Protein AF-A0A9D7PSY2-F1 (afdb_monomer)

Nearest PDB structures (foldseek):
  1xs0-assembly1_A-2  TM=7.525E-01  e=2.893E-06  Escherichia coli K-12
  6ww7-assembly1_A  TM=5.173E-01  e=3.631E+00  Homo sapiens
  3bk5-assembly1_A  TM=2.919E-01  e=8.306E-01  Vibrio parahaemolyticus RIMD 2210633

InterPro domains:
  IPR036501 Inhibitor of vertebrate lysozyme superfamily [G3DSA:3.40.1420.10] (31-160)
  IPR036501 Inhibitor of vertebrate lysozyme superfamily [SSF89872] (36-138)
  IPR061272 Inhibitor of vertebrate lysozyme (Ivy)-like domain [PF08816] (42-109)

pLDDT: mean 84.11, std 18.36, range [37.16, 98.19]

Secondary structure (DSSP, 8-state):
------------SSSHHHHHHHHHTTTTT--HHHHHHH-HHHHHHHHHHHTT----GGGGTT-EEEEEEEEEETTEEEEEEEEE-GGGTTSS-EEEEEEETTTTEEEEEEE----TTSTT--GGGG-EEEESPPPHHHHHHHHHHHHHHHS-GGGSS-------

Foldseek 3Di:
DDDDDDDDDDPDDPPPVVVVVVVVVVQAQDFPLVCLVVVVLLVVQLCVFCPPPPDDPCSNRLVQKGRWDFDAWPNATWIWIKGADVVVVRQAWMKIWTAHPVVSHIWIKIAGQFPPVDPPGPVRVVIDIITPDDDPRVVVVVVVVRNQVNDDPVVNDDPPDPDD

Solvent-accessible surface area (backbone atoms only — not comparable to full-atom values): 9887 Å² total; per-residue (Å²): 136,85,85,85,91,86,83,90,89,88,86,82,81,76,69,71,66,60,63,59,54,66,64,48,66,79,43,49,67,35,39,42,39,55,40,55,72,68,38,61,65,58,32,51,32,49,52,64,45,55,53,97,52,99,64,67,74,62,68,83,50,28,76,51,32,44,58,18,40,77,44,77,56,97,91,39,75,29,37,38,34,36,25,34,39,74,91,61,77,51,59,59,36,36,38,38,34,40,35,33,76,90,79,48,44,42,39,34,38,41,39,25,50,63,54,87,90,44,89,84,59,58,52,45,78,72,40,44,80,33,54,58,86,63,58,68,69,59,46,52,50,52,52,52,50,52,54,58,74,63,50,61,75,88,74,71,61,76,84,76,72,87,74,131

Sequence (164 aa):
MKRFTLILSAALAMLAFNAHAAGLESFVGKNPANLLKKEKPFAKAYRATIKDQDLPVWTERLSVGHPAEAVTLGGQTLILMSACNPKSGCEDERFYILYEPADQSITGFFFLPPDMSAPGDHRMAASRWLGKTPAKERSDFLLNRALKDAMPETEQQPAVKAAN

Structure (mmCIF, N/CA/C/O backbone):
data_AF-A0A9D7PSY2-F1
#
_entry.id   AF-A0A9D7PSY2-F1
#
loop_
_atom_site.group_PDB
_atom_site.id
_atom_site.type_symbol
_atom_site.label_atom_id
_atom_site.label_alt_id
_atom_site.label_comp_id
_atom_site.label_asym_id
_atom_site.label_entity_id
_atom_site.label_seq_id
_atom_site.pdbx_PDB_ins_code
_atom_site.Cartn_x
_atom_site.Cartn_y
_atom_site.Cartn_z
_atom_site.occupancy
_atom_site.B_iso_or_equiv
_atom_site.auth_seq_id
_atom_site.auth_comp_id
_atom_site.auth_asym_id
_atom_site.auth_atom_id
_atom_site.pdbx_PDB_model_num
ATOM 1 N N . MET A 1 1 ? -55.014 18.645 41.973 1.00 44.94 1 MET A N 1
ATOM 2 C CA . MET A 1 1 ? -54.808 18.337 40.540 1.00 44.94 1 MET A CA 1
ATOM 3 C C . MET A 1 1 ? -53.309 18.348 40.268 1.00 44.94 1 MET A C 1
ATOM 5 O O . MET A 1 1 ? -52.638 19.289 40.676 1.00 44.94 1 MET A O 1
ATOM 9 N N . LYS A 1 2 ? -52.773 17.237 39.746 1.00 37.16 2 LYS A N 1
ATOM 10 C CA . LYS A 1 2 ? -51.334 16.961 39.593 1.00 37.16 2 LYS A CA 1
ATOM 11 C C . LYS A 1 2 ? -50.736 17.759 38.424 1.00 37.16 2 LYS A C 1
ATOM 13 O O . LYS A 1 2 ? -51.315 17.801 37.347 1.00 37.16 2 LYS A O 1
ATOM 18 N N . ARG A 1 3 ? -49.563 18.346 38.681 1.00 56.34 3 ARG A N 1
ATOM 19 C CA . ARG A 1 3 ? -48.572 18.858 37.714 1.00 56.34 3 ARG A CA 1
ATOM 20 C C . ARG A 1 3 ? -48.113 17.716 36.792 1.00 56.34 3 ARG A C 1
ATOM 22 O O . ARG A 1 3 ? -48.141 16.589 37.264 1.00 56.34 3 ARG A O 1
ATOM 29 N N . PHE A 1 4 ? -47.606 17.992 35.587 1.00 44.62 4 PHE A N 1
ATOM 30 C CA . PHE A 1 4 ? -46.277 17.506 35.166 1.00 44.62 4 PHE A CA 1
ATOM 31 C C . PHE A 1 4 ? -45.839 18.102 33.818 1.00 44.62 4 PHE A C 1
ATOM 33 O O . PHE A 1 4 ? -46.480 17.935 32.786 1.00 44.62 4 PHE A O 1
ATOM 40 N N . THR A 1 5 ? -44.717 18.810 33.892 1.00 54.84 5 THR A N 1
ATOM 41 C CA . THR A 1 5 ? -43.853 19.309 32.824 1.00 54.84 5 THR A CA 1
ATOM 42 C C . THR A 1 5 ? -43.357 18.171 31.927 1.00 54.84 5 THR A C 1
ATOM 44 O O . THR A 1 5 ? -42.912 17.151 32.445 1.00 54.84 5 THR A O 1
ATOM 47 N N . LEU A 1 6 ? -43.339 18.375 30.607 1.00 46.59 6 LEU A N 1
ATOM 48 C CA . LEU A 1 6 ? -42.550 17.576 29.663 1.00 46.59 6 LEU A CA 1
ATOM 49 C C . LEU A 1 6 ? -41.902 18.522 28.648 1.00 46.59 6 LEU A C 1
ATOM 51 O O . LEU A 1 6 ? -42.488 18.899 27.640 1.00 46.59 6 LEU A O 1
ATOM 55 N N . ILE A 1 7 ? -40.678 18.930 28.964 1.00 58.81 7 ILE A N 1
ATOM 56 C CA . ILE A 1 7 ? -39.702 19.434 28.002 1.00 58.81 7 ILE A CA 1
ATOM 57 C C . ILE A 1 7 ? -38.476 18.537 28.172 1.00 58.81 7 ILE A C 1
ATOM 59 O O . ILE A 1 7 ? -38.174 18.121 29.290 1.00 58.81 7 ILE A O 1
ATOM 63 N N . LEU A 1 8 ? -37.764 18.337 27.062 1.00 51.31 8 LEU A N 1
ATOM 64 C CA . LEU A 1 8 ? -36.362 17.925 26.953 1.00 51.31 8 LEU A CA 1
ATOM 65 C C . LEU A 1 8 ? -36.125 16.460 26.558 1.00 51.31 8 LEU A C 1
ATOM 67 O O . LEU A 1 8 ? -36.013 15.564 27.386 1.00 51.31 8 LEU A O 1
ATOM 71 N N . SER A 1 9 ? -35.948 16.244 25.254 1.00 50.12 9 SER A N 1
ATOM 72 C CA . SER A 1 9 ? -35.150 15.142 24.700 1.00 50.12 9 SER A CA 1
ATOM 73 C C . SER A 1 9 ? -34.674 15.521 23.296 1.00 50.12 9 SER A C 1
ATOM 75 O O . SER A 1 9 ? -35.245 15.105 22.296 1.00 50.12 9 SER A O 1
ATOM 77 N N . ALA A 1 10 ? -33.644 16.364 23.218 1.00 52.97 10 ALA A N 1
ATOM 78 C CA . ALA A 1 10 ? -32.954 16.684 21.967 1.00 52.97 10 ALA A CA 1
ATOM 79 C C . ALA A 1 10 ? -31.466 16.958 22.242 1.00 52.97 10 ALA A C 1
ATOM 81 O O . ALA A 1 10 ? -30.997 18.076 22.075 1.00 52.97 10 ALA A O 1
ATOM 82 N N . ALA A 1 11 ? -30.726 15.962 22.739 1.00 51.25 11 ALA A N 1
ATOM 83 C CA . ALA A 1 11 ? -29.273 16.081 22.913 1.00 51.25 11 ALA A CA 1
ATOM 84 C C . ALA A 1 11 ? -28.586 14.708 23.037 1.00 51.25 11 ALA A C 1
ATOM 86 O O . ALA A 1 11 ? -27.981 14.418 24.060 1.00 51.25 11 ALA A O 1
ATOM 87 N N . LEU A 1 12 ? -28.684 13.830 22.029 1.00 52.50 12 LEU A N 1
ATOM 88 C CA . LEU A 1 12 ? -27.917 12.568 22.041 1.00 52.50 12 LEU A CA 1
ATOM 89 C C . LEU A 1 12 ? -27.274 12.155 20.703 1.00 52.50 12 LEU A C 1
ATOM 91 O O . LEU A 1 12 ? -26.701 11.075 20.622 1.00 52.50 12 LEU A O 1
ATOM 95 N N . ALA A 1 13 ? -27.298 12.997 19.663 1.00 51.22 13 ALA A N 1
ATOM 96 C CA . ALA A 1 13 ? -26.785 12.616 18.337 1.00 51.22 13 ALA A CA 1
ATOM 97 C C . ALA A 1 13 ? -25.360 13.114 18.003 1.00 51.22 13 ALA A C 1
ATOM 99 O O . ALA A 1 13 ? -24.808 12.716 16.983 1.00 51.22 13 ALA A O 1
ATOM 100 N N . MET A 1 14 ? -24.729 13.960 18.829 1.00 49.38 14 MET A N 1
ATOM 101 C CA . MET A 1 14 ? -23.446 14.600 18.466 1.00 49.38 14 MET A CA 1
ATOM 102 C C . MET A 1 14 ? -22.177 13.895 18.980 1.00 49.38 14 MET A C 1
ATOM 104 O O . MET A 1 14 ? -21.075 14.307 18.631 1.00 49.38 14 MET A O 1
ATOM 108 N N . LEU A 1 15 ? -22.279 12.825 19.776 1.00 48.53 15 LEU A N 1
ATOM 109 C CA . LEU A 1 15 ? -21.092 12.174 20.360 1.00 48.53 15 LEU A CA 1
ATOM 110 C C . LEU A 1 15 ? -20.436 11.110 19.457 1.00 48.53 15 LEU A C 1
ATOM 112 O O . LEU A 1 15 ? -19.286 10.751 19.691 1.00 48.53 15 LEU A O 1
ATOM 116 N N . ALA A 1 16 ? -21.113 10.629 18.410 1.00 50.75 16 ALA A N 1
ATOM 117 C CA . ALA A 1 16 ? -20.595 9.545 17.564 1.00 50.75 16 ALA A CA 1
ATOM 118 C C . ALA A 1 16 ? -19.553 9.996 16.515 1.00 50.75 16 ALA A C 1
ATOM 120 O O . ALA A 1 16 ? -18.724 9.192 16.082 1.00 50.75 16 ALA A O 1
ATOM 121 N N . PHE A 1 17 ? -19.547 11.278 16.129 1.00 47.62 17 PHE A N 1
ATOM 122 C CA . PHE A 1 17 ? -18.610 11.792 15.120 1.00 47.62 17 PHE A CA 1
ATOM 123 C C . PHE A 1 17 ? -17.191 12.013 15.670 1.00 47.62 17 PHE A C 1
ATOM 125 O O . PHE A 1 17 ? -16.218 11.794 14.954 1.00 47.62 17 PHE A O 1
ATOM 132 N N . ASN A 1 18 ? -17.046 12.361 16.954 1.00 46.00 18 ASN A N 1
ATOM 133 C CA . ASN A 1 18 ? -15.735 12.688 17.532 1.00 46.00 18 ASN A CA 1
ATOM 134 C C . ASN A 1 18 ? -14.847 11.457 17.794 1.00 46.00 18 ASN A C 1
ATOM 136 O O . ASN A 1 18 ? -13.624 11.567 17.765 1.00 46.00 18 ASN A O 1
ATOM 140 N N . ALA A 1 19 ? -15.432 10.272 18.003 1.00 50.31 19 ALA A N 1
ATOM 141 C CA . ALA A 1 19 ? -14.661 9.050 18.255 1.00 50.31 19 ALA A CA 1
ATOM 142 C C . ALA A 1 19 ? -13.900 8.545 17.012 1.00 50.31 19 ALA A C 1
ATOM 144 O O . ALA A 1 19 ? -12.844 7.931 17.145 1.00 50.31 19 ALA A O 1
ATOM 145 N N . HIS A 1 20 ? -14.403 8.832 15.806 1.00 53.09 20 HIS A N 1
ATOM 146 C CA . HIS A 1 20 ? -13.772 8.404 14.553 1.00 53.09 20 HIS A CA 1
ATOM 147 C C . HIS A 1 20 ? -12.561 9.271 14.178 1.00 53.09 20 HIS A C 1
ATOM 149 O O . HIS A 1 20 ? -11.590 8.758 13.627 1.00 53.09 20 HIS A O 1
ATOM 155 N N . ALA A 1 21 ? -12.577 10.562 14.526 1.00 55.81 21 ALA A N 1
ATOM 156 C CA . ALA A 1 21 ? -11.454 11.467 14.280 1.00 55.81 21 ALA A CA 1
ATOM 157 C C . ALA A 1 21 ? -10.226 11.116 15.142 1.00 55.81 21 ALA A C 1
ATOM 159 O O . ALA A 1 21 ? -9.109 11.064 14.631 1.00 55.81 21 ALA A O 1
ATOM 160 N N . ALA A 1 22 ? -10.440 10.768 16.417 1.00 55.44 22 ALA A N 1
ATOM 161 C CA . ALA A 1 22 ? -9.365 10.436 17.357 1.00 55.44 22 ALA A CA 1
ATOM 162 C C . ALA A 1 22 ? -8.547 9.190 16.955 1.00 55.44 22 ALA A C 1
ATOM 164 O O . ALA A 1 22 ? -7.384 9.063 17.332 1.00 55.44 22 ALA A O 1
ATOM 165 N N . GLY A 1 23 ? -9.137 8.271 16.182 1.00 67.94 23 GLY A N 1
ATOM 166 C CA . GLY A 1 23 ? -8.451 7.078 15.683 1.00 67.94 23 GLY A CA 1
ATOM 167 C C . GLY A 1 23 ? -7.623 7.308 14.417 1.00 67.94 23 GLY A C 1
ATOM 168 O O . GLY A 1 23 ? -6.737 6.515 14.138 1.00 67.94 23 GLY A O 1
ATOM 169 N N . LEU A 1 24 ? -7.888 8.368 13.646 1.00 80.06 24 LEU A N 1
ATOM 170 C CA . LEU A 1 24 ? -7.161 8.671 12.404 1.00 80.06 24 LEU A CA 1
ATOM 171 C C . LEU A 1 24 ? -5.841 9.406 12.683 1.00 80.06 24 LEU A C 1
ATOM 173 O O . LEU A 1 24 ? -4.838 9.168 12.009 1.00 80.06 24 LEU A O 1
ATOM 177 N N . GLU A 1 25 ? -5.818 10.264 13.706 1.00 83.31 25 GLU A N 1
ATOM 178 C CA . GLU A 1 25 ? -4.633 11.040 14.099 1.00 83.31 25 GLU A CA 1
ATOM 179 C C . GLU A 1 25 ? -3.450 10.164 14.537 1.00 83.31 25 GLU A C 1
ATOM 181 O O . GLU A 1 25 ? -2.291 10.560 14.384 1.00 83.31 25 GLU A O 1
ATOM 186 N N . SER A 1 26 ? -3.709 8.951 15.044 1.00 88.50 26 SER A N 1
ATOM 187 C CA . SER A 1 26 ? -2.637 8.012 15.399 1.00 88.50 26 SER A CA 1
ATOM 188 C C . SER A 1 26 ? -1.917 7.439 14.173 1.00 88.50 26 SER A C 1
ATOM 190 O O . SER A 1 26 ? -0.769 7.005 14.291 1.00 88.50 26 SER A O 1
ATOM 192 N N . PHE A 1 27 ? -2.543 7.496 12.992 1.00 95.06 27 PHE A N 1
ATOM 193 C CA . PHE A 1 27 ? -2.000 6.966 11.745 1.00 95.06 27 PHE A CA 1
ATOM 194 C C . PHE A 1 27 ? -1.312 8.029 10.896 1.00 95.06 27 PHE A C 1
ATOM 196 O O . PHE A 1 27 ? -0.187 7.811 10.443 1.00 95.06 27 PHE A O 1
ATOM 203 N N . VAL A 1 28 ? -1.976 9.163 10.662 1.00 95.38 28 VAL A N 1
ATOM 204 C CA . VAL A 1 28 ? -1.541 10.142 9.655 1.00 95.38 28 VAL A CA 1
ATOM 205 C C . VAL A 1 28 ? -0.123 10.651 9.937 1.00 95.38 28 VAL A C 1
ATOM 207 O O . VAL A 1 28 ? 0.243 11.006 11.060 1.00 95.38 28 VAL A O 1
ATOM 210 N N . GLY A 1 29 ? 0.708 10.652 8.895 1.00 95.62 29 GLY A N 1
ATOM 211 C CA . GLY A 1 29 ? 2.101 11.085 8.946 1.00 95.62 29 GLY A CA 1
ATOM 212 C C . GLY A 1 29 ? 3.054 10.093 9.623 1.00 95.62 29 GLY A C 1
ATOM 213 O O . GLY A 1 29 ? 4.255 10.355 9.704 1.00 95.62 29 GLY A O 1
ATOM 214 N N . LYS A 1 30 ? 2.572 8.951 10.130 1.00 96.81 30 LYS A N 1
ATOM 215 C CA . LYS A 1 30 ? 3.435 7.941 10.755 1.00 96.81 30 LYS A CA 1
ATOM 216 C C . LYS A 1 30 ? 3.949 6.948 9.723 1.00 96.81 30 LYS A C 1
ATOM 218 O O . LYS A 1 30 ? 3.254 6.562 8.791 1.00 96.81 30 LYS A O 1
ATOM 223 N N . ASN A 1 31 ? 5.179 6.491 9.931 1.00 96.62 31 ASN A N 1
ATOM 224 C CA . ASN A 1 31 ? 5.781 5.454 9.105 1.00 96.62 31 ASN A CA 1
ATOM 225 C C . ASN A 1 31 ? 5.099 4.076 9.346 1.00 96.62 31 ASN A C 1
ATOM 227 O O . ASN A 1 31 ? 4.902 3.705 10.510 1.00 96.62 31 ASN A O 1
ATOM 231 N N . PRO A 1 32 ? 4.800 3.289 8.294 1.00 96.81 32 PRO A N 1
ATOM 232 C CA . PRO A 1 32 ? 4.162 1.974 8.380 1.00 96.81 32 PRO A CA 1
ATOM 233 C C . PRO A 1 32 ? 4.854 0.980 9.319 1.00 96.81 32 PRO A C 1
ATOM 235 O O . PRO A 1 32 ? 4.179 0.286 10.078 1.00 96.81 32 PRO A O 1
ATOM 238 N N . ALA A 1 33 ? 6.190 0.952 9.362 1.00 96.75 33 ALA A N 1
ATOM 239 C CA . ALA A 1 33 ? 6.929 0.088 10.284 1.00 96.75 33 ALA A CA 1
ATOM 240 C C . ALA A 1 33 ? 6.678 0.457 11.756 1.00 96.75 33 ALA A C 1
ATOM 242 O O . ALA A 1 33 ? 6.661 -0.410 12.634 1.00 96.75 33 ALA A O 1
ATOM 243 N N . ASN A 1 34 ? 6.464 1.744 12.047 1.00 96.75 34 ASN A N 1
ATOM 244 C CA . ASN A 1 34 ? 6.077 2.196 13.383 1.00 96.75 34 ASN A CA 1
ATOM 245 C C . ASN A 1 34 ? 4.615 1.853 13.687 1.00 96.75 34 ASN A C 1
ATOM 247 O O . ASN A 1 34 ? 4.316 1.439 14.808 1.00 96.75 34 ASN A O 1
ATOM 251 N N . LEU A 1 35 ? 3.725 1.964 12.699 1.00 96.81 35 LEU A N 1
ATOM 252 C CA . LEU A 1 35 ? 2.315 1.594 12.840 1.00 96.81 35 LEU A CA 1
ATOM 253 C C . LEU A 1 35 ? 2.147 0.094 13.108 1.00 96.81 35 LEU A C 1
ATOM 255 O O . LEU A 1 35 ? 1.418 -0.271 14.023 1.00 96.81 35 LEU A O 1
ATOM 259 N N . LEU A 1 36 ? 2.913 -0.781 12.447 1.00 96.81 36 LEU A N 1
ATOM 260 C CA . LEU A 1 36 ? 2.919 -2.224 12.740 1.00 96.81 36 LEU A CA 1
ATOM 261 C C . LEU A 1 36 ? 3.308 -2.568 14.188 1.00 96.81 36 LEU A C 1
ATOM 263 O O . LEU A 1 36 ? 2.954 -3.640 14.691 1.00 96.81 36 LEU A O 1
ATOM 267 N N . LYS A 1 37 ? 4.056 -1.687 14.860 1.00 96.12 37 LYS A N 1
ATOM 268 C CA . LYS A 1 37 ? 4.467 -1.862 16.259 1.00 96.12 37 LYS A CA 1
ATOM 269 C C . LYS A 1 37 ? 3.447 -1.286 17.239 1.00 96.12 37 LYS A C 1
ATOM 271 O O . LYS A 1 37 ? 3.243 -1.869 18.301 1.00 96.12 37 LYS A O 1
ATOM 276 N N . LYS A 1 38 ? 2.856 -0.133 16.913 1.00 95.62 38 LYS A N 1
ATOM 277 C CA . LYS A 1 38 ? 2.046 0.667 17.847 1.00 95.62 38 LYS A CA 1
ATOM 278 C C . LYS A 1 38 ? 0.542 0.445 17.686 1.00 95.62 38 LYS A C 1
ATOM 280 O O . LYS A 1 38 ? -0.163 0.342 18.687 1.00 95.62 38 LYS A O 1
ATOM 285 N N . GLU A 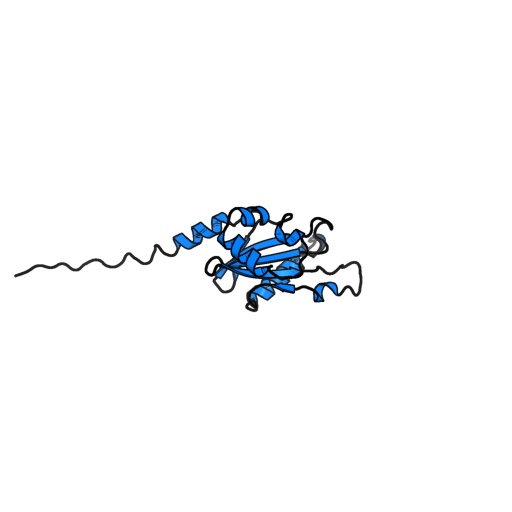1 39 ? 0.069 0.265 16.458 1.00 96.50 39 GLU A N 1
ATOM 286 C CA . GLU A 1 39 ? -1.351 0.119 16.140 1.00 96.50 39 GLU A CA 1
ATOM 287 C C . GLU A 1 39 ? -1.732 -1.363 16.068 1.00 96.50 39 GLU A C 1
ATOM 289 O O . GLU A 1 39 ? -1.711 -1.995 15.010 1.00 96.50 39 GLU A O 1
ATOM 294 N N . LYS A 1 40 ? -2.072 -1.955 17.221 1.00 95.94 40 LYS A N 1
ATOM 295 C CA . LYS A 1 40 ? -2.381 -3.396 17.324 1.00 95.94 40 LYS A CA 1
ATOM 296 C C . LYS A 1 40 ? -3.480 -3.872 16.358 1.00 95.94 40 LYS A C 1
ATOM 298 O O . LYS A 1 40 ? -3.276 -4.936 15.766 1.00 95.94 40 LYS A O 1
ATOM 303 N N . PRO A 1 41 ? -4.610 -3.152 16.173 1.00 95.94 41 PRO A N 1
ATOM 304 C CA . PRO A 1 41 ? -5.642 -3.565 15.221 1.00 95.94 41 PRO A CA 1
ATOM 305 C C . PRO A 1 41 ? -5.109 -3.662 13.790 1.00 95.94 41 PRO A C 1
ATOM 307 O O . PRO A 1 41 ? -5.248 -4.704 13.150 1.00 95.94 41 PRO A O 1
ATOM 310 N N . PHE A 1 42 ? -4.388 -2.632 13.341 1.00 96.12 42 PHE A N 1
ATOM 311 C CA . PHE A 1 42 ? -3.740 -2.624 12.034 1.00 96.12 42 PHE A CA 1
ATOM 312 C C . PHE A 1 42 ? -2.725 -3.763 11.901 1.00 96.12 42 PHE A C 1
ATOM 314 O O . PHE A 1 42 ? -2.774 -4.529 10.945 1.00 96.12 42 PHE A O 1
ATOM 321 N N . ALA A 1 43 ? -1.848 -3.947 12.889 1.00 97.69 43 ALA A N 1
ATOM 322 C CA . ALA A 1 43 ? -0.832 -4.991 12.846 1.00 97.69 43 ALA A CA 1
ATOM 323 C C . ALA A 1 43 ? -1.434 -6.408 12.784 1.00 97.69 43 ALA A C 1
ATOM 325 O O . ALA A 1 43 ? -0.850 -7.307 12.178 1.00 97.69 43 ALA A O 1
ATOM 326 N N . LYS A 1 44 ? -2.596 -6.629 13.411 1.00 97.94 44 LYS A N 1
ATOM 327 C CA . LYS A 1 44 ? -3.342 -7.891 13.314 1.00 97.94 44 LYS A CA 1
ATOM 328 C C . LYS A 1 44 ? -3.931 -8.076 11.914 1.00 97.94 44 LYS A C 1
ATOM 330 O O . LYS A 1 44 ? -3.719 -9.131 11.320 1.00 97.94 44 LYS A O 1
ATOM 335 N N . ALA A 1 45 ? -4.620 -7.061 11.393 1.00 97.25 45 ALA A N 1
ATOM 336 C CA . ALA A 1 45 ? -5.201 -7.078 10.051 1.00 97.25 45 ALA A CA 1
ATOM 337 C C . ALA A 1 45 ? -4.131 -7.301 8.971 1.00 97.25 45 ALA A C 1
ATOM 339 O O . ALA A 1 45 ? -4.307 -8.122 8.071 1.00 97.25 45 ALA A O 1
ATOM 340 N N . TYR A 1 46 ? -2.985 -6.631 9.110 1.00 97.88 46 TYR A N 1
ATOM 341 C CA . TYR A 1 46 ? -1.848 -6.748 8.206 1.00 97.88 46 TYR A CA 1
ATOM 342 C C . TYR A 1 46 ? -1.295 -8.163 8.176 1.00 97.88 46 TYR A C 1
ATOM 344 O O . TYR A 1 46 ? -1.266 -8.788 7.119 1.00 97.88 46 TYR A O 1
ATOM 352 N N . ARG A 1 47 ? -0.943 -8.708 9.347 1.00 97.56 47 ARG A N 1
ATOM 353 C CA . ARG A 1 47 ? -0.425 -10.077 9.449 1.00 97.56 47 ARG A CA 1
ATOM 354 C C . ARG A 1 47 ? -1.409 -11.099 8.902 1.00 97.56 47 ARG A C 1
ATOM 356 O O . ARG A 1 47 ? -0.973 -12.020 8.234 1.00 97.56 47 ARG A O 1
ATOM 363 N N . ALA A 1 48 ? -2.707 -10.932 9.153 1.00 97.00 48 ALA A N 1
ATOM 364 C CA . ALA A 1 48 ? -3.729 -11.814 8.595 1.00 97.00 48 ALA A CA 1
ATOM 365 C C . ALA A 1 48 ? -3.805 -11.727 7.061 1.00 97.00 48 ALA A C 1
ATOM 367 O O . ALA A 1 48 ? -4.003 -12.744 6.410 1.00 97.00 48 ALA A O 1
ATOM 368 N N . THR A 1 49 ? -3.616 -10.533 6.496 1.00 96.94 49 THR A N 1
ATOM 369 C CA . THR A 1 49 ? -3.675 -10.290 5.046 1.00 96.94 49 THR A CA 1
ATOM 370 C C . THR A 1 49 ? -2.485 -10.887 4.302 1.00 96.94 49 THR A C 1
ATOM 372 O O . THR A 1 49 ? -2.658 -11.438 3.220 1.00 96.94 49 THR A O 1
ATOM 375 N N . ILE A 1 50 ? -1.282 -10.781 4.872 1.00 96.44 50 ILE A N 1
ATOM 376 C CA . ILE A 1 50 ? -0.060 -11.311 4.249 1.00 96.44 50 ILE A CA 1
ATOM 377 C C . ILE A 1 50 ? 0.212 -12.774 4.609 1.00 96.44 50 ILE A C 1
ATOM 379 O O . ILE A 1 50 ? 1.142 -13.375 4.078 1.00 96.44 50 ILE A O 1
ATOM 383 N N . LYS A 1 51 ? -0.569 -13.354 5.528 1.00 95.06 51 LYS A N 1
ATOM 384 C CA . LYS A 1 51 ? -0.388 -14.738 5.956 1.00 95.06 51 LYS A CA 1
ATOM 385 C C . LYS A 1 51 ? -0.563 -15.681 4.766 1.00 95.06 51 LYS A C 1
ATOM 387 O O . LYS A 1 51 ? -1.507 -15.534 3.992 1.00 95.06 51 LYS A O 1
ATOM 392 N N . ASP A 1 52 ? 0.336 -16.654 4.661 1.00 92.56 52 ASP A N 1
ATOM 393 C CA . ASP A 1 52 ? 0.323 -17.700 3.631 1.00 92.56 52 ASP A CA 1
ATOM 39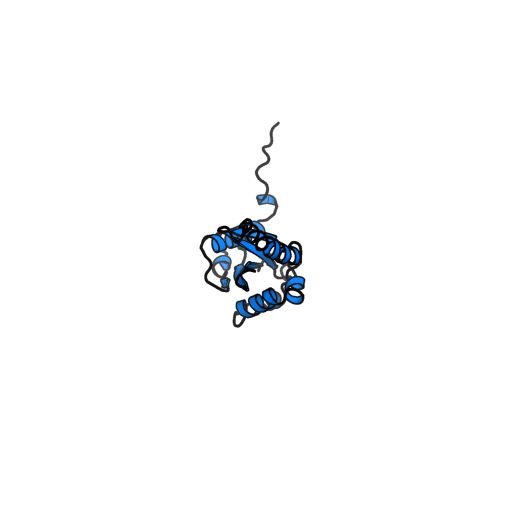4 C C . ASP A 1 52 ? 0.450 -17.146 2.194 1.00 92.56 52 ASP A C 1
ATOM 396 O O . ASP A 1 52 ? 0.232 -17.858 1.215 1.00 92.56 52 ASP A O 1
ATOM 400 N N . GLN A 1 53 ? 0.829 -15.871 2.057 1.00 94.94 53 GLN A N 1
A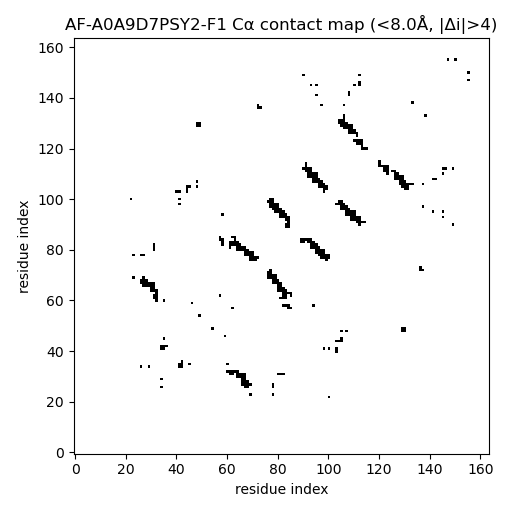TOM 401 C CA . GLN A 1 53 ? 1.154 -15.247 0.784 1.00 94.94 53 GLN A CA 1
ATOM 402 C C . GLN A 1 53 ? 2.647 -15.402 0.529 1.00 94.94 53 GLN A C 1
ATOM 404 O O . GLN A 1 53 ? 3.461 -15.069 1.387 1.00 94.94 53 GLN A O 1
ATOM 409 N N . ASP A 1 54 ? 3.007 -15.851 -0.670 1.00 94.62 54 ASP A N 1
ATOM 410 C CA . ASP A 1 54 ? 4.400 -15.858 -1.117 1.00 94.62 54 ASP A CA 1
ATOM 411 C C . ASP A 1 54 ? 4.862 -14.424 -1.425 1.00 94.62 54 ASP A C 1
ATOM 413 O O . ASP A 1 54 ? 4.787 -13.967 -2.564 1.00 94.62 54 ASP A O 1
ATOM 417 N N . LEU A 1 55 ? 5.186 -13.656 -0.386 1.00 95.50 55 LEU A N 1
ATOM 418 C CA . LEU A 1 55 ? 5.663 -12.279 -0.485 1.00 95.50 55 LEU A CA 1
ATOM 419 C C . LEU A 1 55 ? 7.125 -12.192 -0.034 1.00 95.50 55 LEU A C 1
ATOM 421 O O . LEU A 1 55 ? 7.531 -12.913 0.881 1.00 95.50 55 LEU A O 1
ATOM 425 N N . PRO A 1 56 ? 7.917 -11.261 -0.593 1.00 95.25 56 PRO A N 1
ATOM 426 C CA . PRO A 1 56 ? 9.278 -11.041 -0.128 1.00 95.25 56 PRO A CA 1
ATOM 427 C C . PRO A 1 56 ? 9.335 -10.675 1.361 1.00 95.25 56 PRO A C 1
ATOM 429 O O . PRO A 1 56 ? 8.518 -9.897 1.859 1.00 95.25 56 PRO A O 1
ATOM 432 N N . VAL A 1 57 ? 10.372 -11.146 2.060 1.00 94.50 57 VAL A N 1
ATOM 433 C CA . VAL A 1 57 ? 10.562 -10.960 3.517 1.00 94.50 57 VAL A CA 1
ATOM 434 C C . VAL A 1 57 ? 10.520 -9.487 3.954 1.00 94.50 57 VAL A C 1
ATOM 436 O O . VAL A 1 57 ? 10.111 -9.179 5.072 1.00 94.50 57 VAL A O 1
ATOM 439 N N . TRP A 1 58 ? 10.911 -8.539 3.092 1.00 94.88 58 TRP A N 1
ATOM 440 C CA . TRP A 1 58 ? 10.869 -7.112 3.441 1.00 94.88 58 TRP A CA 1
ATOM 441 C C . TRP A 1 58 ? 9.445 -6.624 3.759 1.00 94.88 58 TRP A C 1
ATOM 443 O O . TRP A 1 58 ? 9.277 -5.706 4.573 1.00 94.88 58 TRP A O 1
ATOM 453 N N . THR A 1 59 ? 8.425 -7.268 3.181 1.00 96.25 59 THR A N 1
ATOM 454 C CA . THR A 1 59 ? 7.015 -6.937 3.417 1.00 96.25 59 THR A CA 1
ATOM 455 C C . THR A 1 59 ? 6.612 -7.184 4.870 1.00 96.25 59 THR A C 1
ATOM 457 O O . THR A 1 59 ? 5.788 -6.451 5.402 1.00 96.25 59 THR A O 1
ATOM 460 N N . GLU A 1 60 ? 7.250 -8.100 5.600 1.00 95.62 60 GLU A N 1
ATOM 461 C CA . GLU A 1 60 ? 6.903 -8.380 7.002 1.00 95.62 60 GLU A CA 1
ATOM 462 C C . GLU A 1 60 ? 7.060 -7.163 7.928 1.00 95.62 60 GLU A C 1
ATOM 464 O O . GLU A 1 60 ? 6.399 -7.069 8.967 1.00 95.62 60 GLU A O 1
ATOM 469 N N . ARG A 1 61 ? 7.959 -6.236 7.573 1.00 93.44 61 ARG A N 1
ATOM 470 C CA . ARG A 1 61 ? 8.351 -5.106 8.430 1.00 93.44 61 ARG A CA 1
ATOM 471 C C . ARG A 1 61 ? 8.009 -3.737 7.860 1.00 93.44 61 ARG A C 1
ATOM 473 O O . ARG A 1 61 ? 8.014 -2.781 8.632 1.00 93.44 61 ARG A O 1
ATOM 480 N N . LEU A 1 62 ? 7.730 -3.636 6.556 1.00 94.50 62 LEU A N 1
ATOM 481 C CA . LEU A 1 62 ? 7.437 -2.370 5.866 1.00 94.50 62 LEU A CA 1
ATOM 482 C C . LEU A 1 62 ? 8.500 -1.281 6.135 1.00 94.50 62 LEU A C 1
ATOM 484 O O . LEU A 1 62 ? 8.173 -0.115 6.349 1.00 94.50 62 LEU A O 1
ATOM 488 N N . SER A 1 63 ? 9.779 -1.675 6.186 1.00 79.62 63 SER A N 1
ATOM 489 C CA . SER A 1 63 ? 10.865 -0.850 6.742 1.00 79.62 63 SER A CA 1
ATOM 490 C C . SER A 1 63 ? 11.134 0.441 5.962 1.00 79.62 63 SER A C 1
ATOM 492 O O . SER A 1 63 ? 11.410 1.467 6.579 1.00 79.62 63 SER A O 1
ATOM 494 N N . VAL A 1 64 ? 11.038 0.410 4.628 1.00 93.31 64 VAL A N 1
ATOM 495 C CA . VAL A 1 64 ? 11.124 1.612 3.779 1.00 93.31 64 VAL A CA 1
ATOM 496 C C . VAL A 1 64 ? 9.712 2.053 3.431 1.00 93.31 64 VAL A C 1
ATOM 498 O O . VAL A 1 64 ? 9.213 1.814 2.336 1.00 93.31 64 VAL A O 1
ATOM 501 N N . GLY A 1 65 ? 9.030 2.593 4.438 1.00 91.31 65 GLY A N 1
ATOM 502 C CA . GLY A 1 65 ? 7.651 3.055 4.337 1.00 91.31 65 GLY A CA 1
ATOM 503 C C . GLY A 1 65 ? 7.531 4.571 4.179 1.00 91.31 65 GLY A C 1
ATOM 504 O O . GLY A 1 65 ? 8.286 5.324 4.797 1.00 91.31 65 GLY A O 1
ATOM 505 N N . HIS A 1 66 ? 6.539 5.019 3.416 1.00 94.31 66 HIS A N 1
ATOM 506 C CA . HIS A 1 66 ? 6.169 6.432 3.321 1.00 94.31 66 HIS A CA 1
ATOM 507 C C . HIS A 1 66 ? 5.178 6.806 4.431 1.00 94.31 66 HIS A C 1
ATOM 509 O O . HIS A 1 66 ? 4.438 5.931 4.890 1.00 94.31 66 HIS A O 1
ATOM 515 N N . PRO A 1 67 ? 5.150 8.070 4.896 1.00 96.69 67 PRO A N 1
ATOM 516 C CA . PRO A 1 67 ? 4.186 8.516 5.901 1.00 96.69 67 PRO A CA 1
ATOM 517 C C . PRO A 1 67 ? 2.747 8.174 5.498 1.00 96.69 67 PRO A C 1
ATOM 519 O O . PRO A 1 67 ? 2.349 8.434 4.368 1.00 96.69 67 PRO A O 1
ATOM 522 N N . ALA A 1 68 ? 1.973 7.590 6.414 1.00 97.94 68 ALA A N 1
ATOM 523 C CA . ALA A 1 68 ? 0.601 7.195 6.125 1.00 97.94 68 ALA A CA 1
ATOM 524 C C . ALA A 1 68 ? -0.303 8.409 5.853 1.00 97.94 68 ALA A C 1
ATOM 526 O O . ALA A 1 68 ? -0.169 9.458 6.489 1.00 97.94 68 ALA A O 1
ATOM 527 N N . GLU A 1 69 ? -1.258 8.243 4.944 1.00 97.44 69 GLU A N 1
ATOM 528 C CA . GLU A 1 69 ? -2.175 9.288 4.486 1.00 97.44 69 GLU A CA 1
ATOM 529 C C . GLU A 1 69 ? -3.620 8.892 4.811 1.00 97.44 69 GLU A C 1
ATOM 531 O O . GLU A 1 69 ? -3.998 7.729 4.677 1.00 97.44 69 GLU A O 1
ATOM 536 N N . ALA A 1 70 ? -4.453 9.853 5.213 1.00 95.94 70 ALA A N 1
ATOM 537 C CA . ALA A 1 70 ? -5.898 9.643 5.251 1.00 95.94 70 ALA A CA 1
ATOM 538 C C . ALA A 1 70 ? -6.474 9.912 3.856 1.00 95.94 70 ALA A C 1
ATOM 540 O O . ALA A 1 70 ? -6.223 10.964 3.271 1.00 95.94 70 ALA A O 1
ATOM 541 N N . VAL A 1 71 ? -7.258 8.973 3.332 1.00 95.62 71 VAL A N 1
ATOM 542 C CA . VAL A 1 71 ? -7.885 9.071 2.008 1.00 95.62 71 VAL A CA 1
ATOM 543 C C . VAL A 1 71 ? -9.376 8.803 2.134 1.00 95.62 71 VAL A C 1
ATOM 545 O O . VAL A 1 71 ? -9.788 7.980 2.944 1.00 95.62 71 VAL A O 1
ATOM 548 N N . THR A 1 72 ? -10.204 9.500 1.358 1.00 94.00 72 THR A N 1
ATOM 549 C CA . THR A 1 72 ? -11.657 9.274 1.352 1.00 94.00 72 THR A CA 1
ATOM 550 C C . THR A 1 72 ? -12.056 8.616 0.042 1.00 94.00 72 THR A C 1
ATOM 552 O O . THR A 1 72 ? -11.863 9.214 -1.011 1.00 94.00 72 THR A O 1
ATOM 555 N N . LEU A 1 73 ? -12.606 7.403 0.116 1.00 92.81 73 LEU A N 1
ATOM 556 C CA . LEU A 1 73 ? -13.087 6.621 -1.028 1.00 92.81 73 LEU A CA 1
ATOM 557 C C . LEU A 1 73 ? -14.487 6.097 -0.702 1.00 92.81 73 LEU A C 1
ATOM 559 O O . LEU A 1 73 ? -14.699 5.529 0.369 1.00 92.81 73 LEU A O 1
ATOM 563 N N . GLY A 1 74 ? -15.460 6.317 -1.582 1.00 87.94 74 GLY A N 1
ATOM 564 C CA . GLY A 1 74 ? -16.827 5.822 -1.405 1.00 87.94 74 GLY A CA 1
ATOM 565 C C . GLY A 1 74 ? -17.510 6.359 -0.144 1.00 87.94 74 GLY A C 1
ATOM 566 O O . GLY A 1 74 ? -18.292 5.653 0.489 1.00 87.9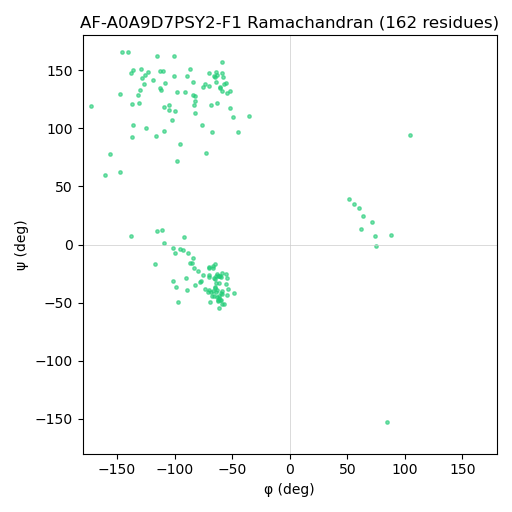4 74 GLY A O 1
ATOM 567 N N . GLY A 1 75 ? -17.162 7.583 0.271 1.00 89.12 75 GLY A N 1
ATOM 568 C CA . GLY A 1 75 ? -17.648 8.203 1.510 1.00 89.12 75 GLY A CA 1
ATOM 569 C C . GLY A 1 75 ? -17.025 7.648 2.797 1.00 89.12 75 GLY A C 1
ATOM 570 O O . GLY A 1 75 ? -17.465 8.014 3.884 1.00 89.12 75 GLY A O 1
ATOM 571 N N . GLN A 1 76 ? -16.011 6.785 2.696 1.00 89.88 76 GLN A N 1
ATOM 572 C CA . GLN A 1 76 ? -15.315 6.197 3.838 1.00 89.88 76 GLN A CA 1
ATOM 573 C C . GLN A 1 76 ? -13.887 6.723 3.921 1.00 89.88 76 GLN A C 1
ATOM 575 O O . GLN A 1 76 ? -13.156 6.727 2.928 1.00 89.88 76 GLN A O 1
ATOM 580 N N . THR A 1 77 ? -13.477 7.128 5.120 1.00 92.81 77 THR A N 1
ATOM 581 C CA . THR A 1 77 ? -12.086 7.492 5.390 1.00 92.81 77 THR A CA 1
ATOM 582 C C . THR A 1 77 ? -11.270 6.237 5.676 1.00 92.81 77 THR A C 1
ATOM 584 O O . THR A 1 77 ? -11.536 5.509 6.632 1.00 92.81 77 THR A O 1
ATOM 587 N N . LEU A 1 78 ? -10.254 6.010 4.853 1.00 94.75 78 LEU A N 1
ATOM 588 C CA . LEU A 1 78 ? -9.302 4.911 4.934 1.00 94.75 78 LEU A CA 1
ATOM 589 C C . LEU A 1 78 ? -7.902 5.461 5.214 1.00 94.75 78 LEU A C 1
ATOM 591 O O . LEU A 1 78 ? -7.623 6.639 4.985 1.00 94.75 78 LEU A O 1
ATOM 595 N N . ILE A 1 79 ? -7.005 4.592 5.671 1.00 97.12 79 ILE A N 1
ATOM 596 C CA . ILE A 1 79 ? -5.588 4.914 5.834 1.00 97.12 79 ILE A CA 1
ATOM 597 C C . ILE A 1 79 ? -4.786 4.253 4.718 1.00 97.12 79 ILE A C 1
ATOM 599 O O . ILE A 1 79 ? -4.706 3.025 4.655 1.00 97.12 79 ILE A O 1
ATOM 603 N N . LEU A 1 80 ? -4.166 5.068 3.869 1.00 98.12 80 LEU A N 1
ATOM 604 C CA . LEU A 1 80 ? -3.174 4.635 2.897 1.00 98.12 80 LEU A CA 1
ATOM 605 C C . LEU A 1 80 ? -1.807 4.514 3.575 1.00 98.12 80 LEU A C 1
ATOM 607 O O . LEU A 1 80 ? -1.310 5.455 4.190 1.00 98.12 80 LEU A O 1
ATOM 611 N N . MET A 1 81 ? -1.174 3.364 3.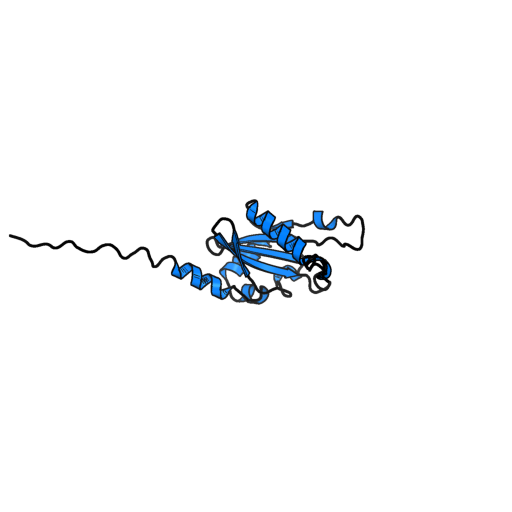406 1.00 97.69 81 MET A N 1
ATOM 612 C CA . MET A 1 81 ? 0.230 3.128 3.722 1.00 97.69 81 MET A CA 1
ATOM 613 C C . MET A 1 81 ? 0.921 2.576 2.482 1.00 97.69 81 MET A C 1
ATOM 615 O O . MET A 1 81 ? 0.326 1.807 1.725 1.00 97.69 81 MET A O 1
ATOM 619 N N . SER A 1 82 ? 2.187 2.931 2.292 1.00 97.44 82 SER A N 1
ATOM 620 C CA . SER A 1 82 ? 3.016 2.331 1.252 1.00 97.44 82 SER A CA 1
ATOM 621 C C . SER A 1 82 ? 4.417 2.038 1.765 1.00 97.44 82 SER A C 1
ATOM 623 O O . SER A 1 82 ? 4.942 2.749 2.623 1.00 97.44 82 SER A O 1
ATOM 625 N N . ALA A 1 83 ? 5.024 0.977 1.245 1.00 97.31 83 ALA A N 1
ATOM 626 C CA . ALA A 1 83 ? 6.421 0.642 1.475 1.00 97.31 83 ALA A CA 1
ATOM 627 C C . ALA A 1 83 ? 7.033 -0.008 0.235 1.00 97.31 83 ALA A C 1
ATOM 629 O O . ALA A 1 83 ? 6.314 -0.435 -0.666 1.00 97.31 83 ALA A O 1
ATOM 630 N N . CYS A 1 84 ? 8.355 -0.090 0.191 1.00 95.56 84 CYS A N 1
ATOM 631 C CA . CYS A 1 84 ? 9.086 -0.638 -0.945 1.00 95.56 84 CYS A CA 1
ATOM 632 C C . CYS A 1 84 ? 10.288 -1.480 -0.519 1.00 95.56 84 CYS A C 1
ATOM 634 O O . CYS A 1 84 ? 10.718 -1.454 0.641 1.00 95.56 84 CYS A O 1
ATOM 636 N N . ASN A 1 85 ? 10.816 -2.245 -1.474 1.00 94.75 85 ASN A N 1
ATOM 637 C CA . ASN A 1 85 ? 12.007 -3.053 -1.271 1.00 94.75 85 ASN A CA 1
ATOM 638 C C . ASN A 1 85 ? 13.253 -2.155 -1.102 1.00 94.75 85 ASN A C 1
ATOM 640 O O . ASN A 1 85 ? 13.605 -1.411 -2.018 1.00 94.75 85 ASN A O 1
ATOM 644 N N . PRO A 1 86 ? 13.964 -2.221 0.042 1.00 91.00 86 PRO A N 1
ATOM 645 C CA . PRO A 1 86 ? 15.183 -1.439 0.248 1.00 91.00 86 PRO A CA 1
ATOM 646 C C . PRO A 1 86 ? 16.339 -1.839 -0.673 1.00 91.00 86 PRO A C 1
ATOM 648 O O . PRO A 1 86 ? 17.219 -1.021 -0.921 1.00 91.00 86 PRO A O 1
ATOM 651 N N . LYS A 1 87 ? 16.404 -3.104 -1.112 1.00 89.25 87 LYS A N 1
ATOM 652 C CA . LYS A 1 87 ? 17.598 -3.644 -1.787 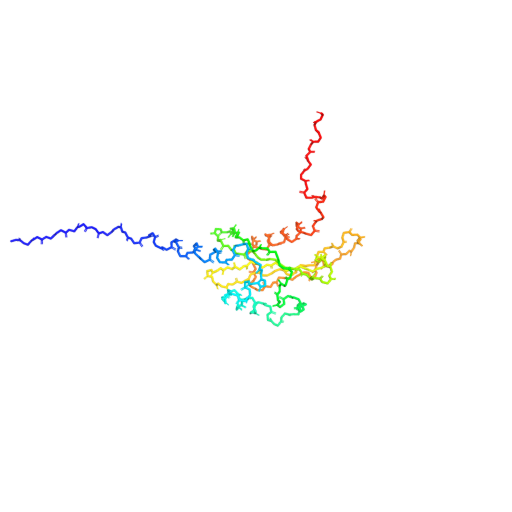1.00 89.25 87 LYS A CA 1
ATOM 653 C C . LYS A 1 87 ? 17.824 -3.060 -3.179 1.00 89.25 87 LYS A C 1
ATOM 655 O O . LYS A 1 87 ? 18.954 -3.027 -3.646 1.00 89.25 87 LYS A O 1
ATOM 660 N N . SER A 1 88 ? 16.754 -2.613 -3.804 1.00 83.81 88 SER A N 1
ATOM 661 C CA . SER A 1 88 ? 16.665 -2.121 -5.177 1.00 83.81 88 SER A CA 1
ATOM 662 C C . SER A 1 88 ? 16.408 -0.615 -5.241 1.00 83.81 88 SER A C 1
ATOM 664 O O . SER A 1 88 ? 15.984 -0.109 -6.271 1.00 83.81 88 SER A O 1
ATOM 666 N N . GLY A 1 89 ? 16.552 0.102 -4.120 1.00 84.50 89 GLY A N 1
ATOM 667 C CA . GLY A 1 89 ? 16.235 1.530 -4.080 1.00 84.50 89 GLY A CA 1
ATOM 668 C C . GLY A 1 89 ? 14.758 1.849 -4.343 1.00 84.50 89 GLY A C 1
ATOM 669 O O . GLY A 1 89 ? 14.457 2.964 -4.747 1.00 84.50 89 GLY A O 1
ATOM 670 N N . CYS A 1 90 ? 13.839 0.907 -4.087 1.00 88.25 90 CYS A N 1
ATOM 671 C CA . CYS A 1 90 ? 12.393 1.058 -4.298 1.00 88.25 90 CYS A CA 1
ATOM 672 C C . CYS A 1 90 ? 11.914 1.080 -5.759 1.00 88.25 90 CYS A C 1
ATOM 674 O O . CYS A 1 90 ? 10.792 1.524 -6.040 1.00 88.25 90 CYS A O 1
ATOM 676 N N . GLU A 1 91 ? 12.728 0.574 -6.680 1.00 88.56 91 GLU A N 1
ATOM 677 C CA . GLU A 1 91 ? 12.418 0.569 -8.114 1.00 88.56 91 GLU A CA 1
ATOM 678 C C . GLU A 1 91 ? 11.659 -0.689 -8.572 1.00 88.56 91 GLU A C 1
ATOM 680 O O . GLU A 1 91 ? 10.863 -0.619 -9.502 1.00 88.56 91 GLU A O 1
ATOM 685 N N . ASP A 1 92 ? 11.848 -1.833 -7.910 1.00 90.94 92 ASP A N 1
ATOM 686 C CA . ASP A 1 92 ? 11.391 -3.146 -8.403 1.00 90.94 92 ASP A CA 1
ATOM 687 C C . ASP A 1 92 ? 10.096 -3.671 -7.764 1.00 90.94 92 ASP A C 1
ATOM 689 O O . ASP A 1 92 ? 9.334 -4.395 -8.403 1.00 90.94 92 ASP A O 1
ATOM 693 N N . GLU A 1 93 ? 9.849 -3.336 -6.501 1.00 95.44 93 GLU A N 1
ATOM 694 C CA . GLU A 1 93 ? 8.779 -3.912 -5.701 1.00 95.44 93 GLU A CA 1
ATOM 695 C C . GLU A 1 93 ? 8.241 -2.878 -4.716 1.00 95.44 93 GLU A C 1
ATOM 697 O O . GLU A 1 93 ? 8.972 -2.250 -3.934 1.00 95.44 93 GLU A O 1
ATOM 702 N N . ARG A 1 94 ? 6.919 -2.730 -4.722 1.00 97.00 94 ARG A N 1
ATOM 703 C CA . ARG A 1 94 ? 6.193 -1.796 -3.865 1.00 97.00 94 ARG A CA 1
ATOM 704 C C . ARG A 1 94 ? 4.973 -2.476 -3.282 1.00 97.00 94 ARG A C 1
ATOM 706 O O . ARG A 1 94 ? 4.388 -3.364 -3.890 1.00 97.00 94 ARG A O 1
ATOM 713 N N . PHE A 1 95 ? 4.565 -2.051 -2.099 1.00 97.88 95 PHE A N 1
ATOM 714 C CA . PHE A 1 95 ? 3.362 -2.551 -1.460 1.00 97.88 95 PHE A CA 1
ATOM 715 C C . PHE A 1 95 ? 2.515 -1.387 -0.976 1.00 97.88 95 PHE A C 1
ATOM 717 O O . PHE A 1 95 ? 2.963 -0.575 -0.168 1.00 97.88 95 PHE A O 1
ATOM 724 N N . TYR A 1 96 ? 1.285 -1.333 -1.473 1.00 98.19 96 TYR A N 1
ATOM 725 C CA . TYR A 1 96 ? 0.273 -0.361 -1.102 1.00 98.19 96 TYR A CA 1
ATOM 726 C C . TYR A 1 96 ? -0.817 -1.020 -0.270 1.00 98.19 96 TYR A C 1
ATOM 728 O O . TYR A 1 96 ? -1.237 -2.139 -0.554 1.00 98.19 96 TYR A O 1
ATOM 736 N N . ILE A 1 97 ? -1.272 -0.329 0.769 1.00 98.06 97 ILE A N 1
ATOM 737 C CA . ILE A 1 97 ? -2.189 -0.865 1.770 1.00 98.06 97 ILE A CA 1
ATOM 738 C C . ILE A 1 97 ? -3.242 0.202 2.056 1.00 98.06 97 ILE A C 1
ATOM 740 O O . ILE A 1 97 ? -2.904 1.291 2.511 1.00 98.06 97 ILE A O 1
ATOM 744 N N . LEU A 1 98 ? -4.513 -0.119 1.833 1.00 97.62 98 LEU A N 1
ATOM 745 C CA . LEU A 1 98 ? -5.643 0.619 2.387 1.00 97.62 98 LEU A CA 1
ATOM 746 C C . LEU A 1 98 ? -6.154 -0.135 3.606 1.00 97.62 98 LEU A C 1
ATOM 748 O O . LEU A 1 98 ? -6.651 -1.254 3.478 1.00 97.62 98 LEU A O 1
ATOM 752 N N . TYR A 1 99 ? -6.031 0.479 4.775 1.00 96.69 99 TYR A N 1
ATOM 753 C CA . TYR A 1 99 ? -6.619 -0.015 6.011 1.00 96.69 99 TYR A CA 1
ATOM 754 C C . TYR A 1 99 ? -7.933 0.710 6.289 1.00 96.69 99 TYR A C 1
ATOM 756 O O . TYR A 1 99 ? -7.994 1.940 6.239 1.00 96.69 99 TYR A O 1
ATOM 764 N N . GLU A 1 100 ? -8.972 -0.056 6.599 1.00 93.75 100 GLU A N 1
ATOM 765 C CA . GLU A 1 100 ? -10.280 0.442 7.007 1.00 93.75 100 GLU A CA 1
ATOM 766 C C . GLU A 1 100 ? -10.422 0.309 8.531 1.00 93.75 100 GLU A C 1
ATOM 768 O O . GLU A 1 100 ? -10.580 -0.801 9.041 1.00 93.75 100 GLU A O 1
ATOM 773 N N . PRO A 1 101 ? -10.365 1.414 9.300 1.00 91.44 101 PRO A N 1
ATOM 774 C CA . PRO A 1 101 ? -10.412 1.330 10.760 1.00 91.44 101 PRO A CA 1
ATOM 775 C C . PRO A 1 101 ? -11.736 0.786 11.306 1.00 91.44 101 PRO A C 1
ATOM 777 O O . PRO A 1 101 ? -11.739 0.166 12.370 1.00 91.44 101 PRO A O 1
ATOM 780 N N . ALA A 1 102 ? -12.842 1.015 10.587 1.00 88.75 102 ALA A N 1
ATOM 781 C CA . ALA A 1 102 ? -14.190 0.652 11.017 1.00 88.75 102 ALA A CA 1
ATOM 782 C C . ALA A 1 102 ? -14.392 -0.868 11.116 1.00 88.75 102 ALA A C 1
ATOM 784 O O . ALA A 1 102 ? -14.937 -1.345 12.110 1.00 88.75 102 ALA A O 1
ATOM 785 N N . ASP A 1 103 ? -13.925 -1.630 10.122 1.00 89.75 103 ASP A N 1
ATOM 786 C CA . ASP A 1 103 ? -14.038 -3.095 10.097 1.00 89.75 103 ASP A CA 1
ATOM 787 C C . ASP A 1 103 ? -12.695 -3.817 10.309 1.00 89.75 103 ASP A C 1
ATOM 789 O O . ASP A 1 103 ? -12.640 -5.048 10.318 1.00 89.75 103 ASP A O 1
ATOM 793 N N . GLN A 1 104 ? -11.618 -3.053 10.517 1.00 93.69 104 GLN A N 1
ATOM 794 C CA . GLN A 1 104 ? -10.248 -3.537 10.687 1.00 93.69 104 GLN A CA 1
ATOM 795 C C . GLN A 1 104 ? -9.780 -4.414 9.516 1.00 93.69 104 GLN A C 1
ATOM 797 O O . GLN A 1 104 ? -9.032 -5.376 9.713 1.00 93.69 104 GLN A O 1
ATOM 802 N N . SER A 1 105 ? -10.218 -4.105 8.294 1.00 93.69 105 SER A N 1
ATOM 803 C CA . SER A 1 105 ? -9.825 -4.833 7.090 1.00 93.69 105 SER A CA 1
ATOM 804 C C . SER A 1 105 ? -8.739 -4.119 6.294 1.00 93.69 105 SER A C 1
ATOM 806 O O . SER A 1 105 ? -8.457 -2.933 6.479 1.00 93.69 105 SER A O 1
ATOM 808 N N . ILE A 1 106 ? -8.094 -4.881 5.411 1.00 96.25 106 ILE A N 1
ATOM 809 C CA . ILE A 1 106 ? -7.083 -4.377 4.489 1.00 96.25 106 ILE A CA 1
ATOM 810 C C . ILE A 1 106 ? -7.438 -4.768 3.059 1.00 96.25 106 ILE A C 1
ATOM 812 O O . ILE A 1 106 ? -7.813 -5.908 2.774 1.00 96.25 106 ILE A O 1
ATOM 816 N N . THR A 1 107 ? -7.248 -3.808 2.160 1.00 96.94 107 THR A N 1
ATOM 817 C CA . THR A 1 107 ? -6.986 -4.045 0.742 1.00 96.94 107 THR A CA 1
ATOM 818 C C . THR A 1 107 ? -5.506 -3.776 0.490 1.00 96.94 107 THR A C 1
ATOM 820 O O . THR A 1 107 ? -5.034 -2.666 0.723 1.00 96.94 107 THR A O 1
ATOM 823 N N . GLY A 1 108 ? -4.773 -4.783 0.025 1.00 97.62 108 GLY A N 1
ATOM 824 C CA . GLY A 1 108 ? -3.365 -4.667 -0.333 1.00 97.62 108 GLY A CA 1
ATOM 825 C C . GLY A 1 108 ? -3.145 -4.776 -1.839 1.00 97.62 108 GLY A C 1
ATOM 826 O O . GLY A 1 108 ? -3.866 -5.500 -2.523 1.00 97.62 108 GLY A O 1
ATOM 827 N N . PHE A 1 109 ? -2.122 -4.098 -2.346 1.00 97.94 109 PHE A N 1
ATOM 828 C CA . PHE A 1 109 ? -1.652 -4.224 -3.720 1.00 97.94 109 PHE A CA 1
ATOM 829 C C . PHE A 1 109 ? -0.125 -4.291 -3.750 1.00 97.94 109 PHE A C 1
ATOM 831 O O . PHE A 1 109 ? 0.556 -3.281 -3.557 1.00 97.94 109 PHE A O 1
ATOM 838 N N . PHE A 1 110 ? 0.405 -5.500 -3.934 1.00 97.81 110 PHE A N 1
ATOM 839 C CA . PHE A 1 110 ? 1.823 -5.729 -4.176 1.00 97.81 110 PHE A CA 1
ATOM 840 C C . PHE A 1 110 ? 2.095 -5.486 -5.658 1.00 97.81 110 PHE A C 1
ATOM 842 O O . PHE A 1 110 ? 1.579 -6.198 -6.519 1.00 97.81 110 PHE A O 1
ATOM 849 N N . PHE A 1 111 ? 2.857 -4.443 -5.939 1.00 97.38 111 PHE A N 1
ATOM 850 C CA . PHE A 1 111 ? 3.057 -3.889 -7.262 1.00 97.38 111 PHE A CA 1
ATOM 851 C C . PHE A 1 111 ? 4.495 -4.100 -7.712 1.00 97.38 111 PHE A C 1
ATOM 853 O O . PHE A 1 111 ? 5.435 -3.830 -6.960 1.00 97.38 111 PHE A O 1
ATOM 860 N N . LEU A 1 112 ? 4.635 -4.546 -8.955 1.00 96.38 112 LEU A N 1
ATOM 861 C CA . LEU A 1 112 ? 5.902 -4.666 -9.660 1.00 96.38 112 LEU A CA 1
ATOM 862 C C . LEU A 1 112 ? 5.924 -3.582 -10.748 1.00 96.38 112 LEU A C 1
ATOM 864 O O . LEU A 1 112 ? 5.301 -3.782 -11.797 1.00 96.38 112 LEU A O 1
ATOM 868 N N . PRO A 1 113 ? 6.562 -2.421 -10.499 1.00 93.19 113 PRO A N 1
ATOM 869 C CA . PRO A 1 113 ? 6.659 -1.349 -11.482 1.00 93.19 113 PRO A CA 1
ATOM 870 C C . PRO A 1 113 ? 7.284 -1.852 -12.786 1.00 93.19 113 PRO A C 1
ATOM 872 O O . PRO A 1 113 ? 8.235 -2.629 -12.724 1.00 93.19 113 PRO A O 1
ATOM 875 N N . PRO A 1 114 ? 6.787 -1.452 -13.966 1.00 90.00 114 PRO A N 1
ATOM 876 C CA . PRO A 1 114 ? 7.457 -1.802 -15.213 1.00 90.00 114 PRO A CA 1
ATOM 877 C C . PRO A 1 114 ? 8.846 -1.150 -15.279 1.00 90.00 114 PRO A C 1
ATOM 879 O O . PRO A 1 114 ? 8.998 0.019 -14.923 1.00 90.00 114 PRO A O 1
ATOM 882 N N . ASP A 1 115 ? 9.848 -1.878 -15.776 1.00 88.25 115 ASP A N 1
ATOM 883 C CA . ASP A 1 115 ? 11.125 -1.272 -16.151 1.00 88.25 115 ASP A CA 1
ATOM 884 C C . ASP A 1 115 ? 10.961 -0.531 -17.483 1.00 88.25 115 ASP A C 1
ATOM 886 O O . ASP A 1 115 ? 10.921 -1.128 -18.560 1.00 88.25 115 ASP A O 1
ATOM 890 N N . MET A 1 116 ? 10.864 0.795 -17.405 1.00 82.62 116 MET A N 1
ATOM 891 C CA . MET A 1 116 ? 10.667 1.658 -18.574 1.00 82.62 116 MET A CA 1
ATOM 892 C C . MET A 1 116 ? 11.859 1.637 -19.544 1.00 82.62 116 MET A C 1
ATOM 894 O O . MET A 1 116 ? 11.712 2.040 -20.697 1.00 82.62 116 MET A O 1
ATOM 898 N N . SER A 1 117 ? 13.029 1.158 -19.106 1.00 85.19 117 SER A N 1
ATOM 899 C CA . SER A 1 117 ? 14.214 1.008 -19.956 1.00 85.19 117 SER A CA 1
ATOM 900 C C . SER A 1 117 ? 14.230 -0.302 -20.755 1.00 85.19 117 SER A C 1
ATOM 902 O O . SER A 1 117 ? 15.022 -0.434 -21.691 1.00 85.19 117 SER A O 1
ATOM 904 N N . ALA A 1 118 ? 13.338 -1.248 -20.435 1.00 87.12 118 ALA A N 1
ATOM 905 C CA . ALA A 1 118 ? 13.273 -2.573 -21.039 1.00 87.12 118 ALA A CA 1
ATOM 906 C C . ALA A 1 118 ? 11.946 -2.783 -21.802 1.00 87.12 118 ALA A C 1
ATOM 908 O O . ALA A 1 118 ? 10.946 -3.228 -21.229 1.00 87.12 118 ALA A O 1
ATOM 909 N N . PRO A 1 119 ? 11.903 -2.508 -23.123 1.00 85.62 119 PRO A N 1
ATOM 910 C CA . PRO A 1 119 ? 10.734 -2.804 -23.946 1.00 85.62 119 PRO A CA 1
ATOM 911 C C . PRO A 1 119 ? 10.325 -4.278 -23.834 1.00 85.62 119 PRO A C 1
ATOM 9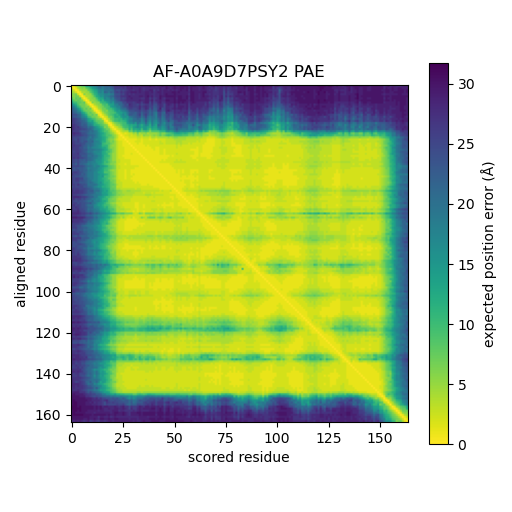13 O O . PRO A 1 119 ? 11.151 -5.173 -24.003 1.00 85.62 119 PRO A O 1
ATOM 916 N N . GLY A 1 120 ? 9.041 -4.532 -23.581 1.00 86.56 120 GLY A N 1
ATOM 917 C CA . GLY A 1 120 ? 8.526 -5.888 -23.365 1.00 86.56 120 GLY A CA 1
ATOM 918 C C . GLY A 1 120 ? 8.603 -6.371 -21.915 1.00 86.56 120 GLY A C 1
ATOM 919 O O . GLY A 1 120 ? 8.306 -7.535 -21.655 1.00 86.56 120 GLY A O 1
ATOM 920 N N . ASP A 1 121 ? 8.957 -5.509 -20.958 1.00 88.38 121 ASP A N 1
ATOM 921 C CA . ASP A 1 121 ? 8.776 -5.841 -19.549 1.00 88.38 121 ASP A CA 1
ATOM 922 C C . ASP A 1 121 ? 7.280 -6.025 -19.227 1.00 88.38 121 ASP A C 1
ATOM 924 O O . ASP A 1 121 ? 6.441 -5.142 -19.428 1.00 88.38 121 ASP A O 1
ATOM 928 N N . HIS A 1 122 ? 6.944 -7.214 -18.728 1.00 90.44 122 HIS A N 1
ATOM 929 C CA . HIS A 1 122 ? 5.591 -7.618 -18.366 1.00 90.44 122 HIS A CA 1
ATOM 930 C C . HIS A 1 122 ? 5.428 -7.872 -16.865 1.00 90.44 122 HIS A C 1
ATOM 932 O O . HIS A 1 122 ? 4.396 -8.399 -16.449 1.00 90.44 122 HIS A O 1
ATOM 938 N N . ARG A 1 123 ? 6.401 -7.496 -16.023 1.00 93.06 123 ARG A N 1
ATOM 939 C CA . ARG A 1 123 ? 6.358 -7.785 -14.581 1.00 93.06 123 ARG A CA 1
ATOM 940 C C . ARG A 1 123 ? 5.149 -7.185 -13.882 1.00 93.06 123 ARG A C 1
ATOM 942 O O . ARG A 1 123 ? 4.635 -7.781 -12.941 1.00 93.06 123 ARG A O 1
ATOM 949 N N . MET A 1 124 ? 4.623 -6.075 -14.400 1.00 94.31 124 MET A N 1
ATOM 950 C CA . MET A 1 124 ? 3.388 -5.479 -13.897 1.00 94.31 124 MET A CA 1
ATOM 951 C C . MET A 1 124 ? 2.223 -6.483 -13.896 1.00 94.31 124 MET A C 1
ATOM 953 O O . MET A 1 124 ? 1.418 -6.464 -12.965 1.00 94.31 124 MET A O 1
ATOM 957 N N . ALA A 1 125 ? 2.161 -7.404 -14.867 1.00 93.44 125 ALA A N 1
ATOM 958 C CA . ALA A 1 125 ? 1.135 -8.447 -14.937 1.00 93.44 125 ALA A CA 1
ATOM 959 C C . ALA A 1 125 ? 1.228 -9.479 -13.796 1.00 93.44 125 ALA A C 1
ATOM 961 O O . ALA A 1 125 ? 0.248 -10.165 -13.519 1.00 93.44 125 ALA A O 1
ATOM 962 N N . ALA A 1 126 ? 2.374 -9.570 -13.115 1.00 94.56 126 ALA A N 1
ATOM 963 C CA . ALA A 1 126 ? 2.575 -10.397 -11.927 1.00 94.56 126 ALA A CA 1
ATOM 964 C C . ALA A 1 126 ? 2.301 -9.642 -10.606 1.00 94.56 126 ALA A C 1
ATOM 966 O O . ALA A 1 126 ? 2.518 -10.196 -9.527 1.00 94.56 126 ALA A O 1
ATOM 967 N N . SER A 1 127 ? 1.799 -8.400 -10.664 1.00 96.75 127 SER A N 1
ATOM 968 C CA . SER A 1 127 ? 1.319 -7.671 -9.480 1.00 96.75 127 SER A CA 1
ATOM 969 C C . SER A 1 127 ? 0.113 -8.377 -8.849 1.00 96.75 127 SER A C 1
ATOM 971 O O . SER A 1 127 ? -0.693 -9.007 -9.536 1.00 96.75 127 SER A O 1
ATOM 973 N N . ARG A 1 128 ? -0.038 -8.270 -7.526 1.00 95.94 128 ARG A N 1
ATOM 974 C CA . ARG A 1 128 ? -0.992 -9.074 -6.746 1.00 95.94 128 ARG A CA 1
ATOM 975 C C . ARG A 1 128 ? -1.862 -8.224 -5.834 1.00 95.94 128 ARG A C 1
ATOM 977 O O . ARG A 1 128 ? -1.370 -7.409 -5.057 1.00 95.94 128 ARG A O 1
ATOM 984 N N . TRP A 1 129 ? -3.163 -8.491 -5.873 1.00 96.44 129 TRP A N 1
ATOM 985 C CA . TRP A 1 129 ? -4.127 -7.993 -4.894 1.00 96.44 129 TRP A CA 1
ATOM 986 C C . TRP A 1 129 ? -4.151 -8.900 -3.666 1.00 96.44 129 TRP A C 1
ATOM 988 O O . TRP A 1 129 ? -4.100 -10.123 -3.792 1.00 96.44 129 TRP A O 1
ATOM 998 N N . LEU A 1 130 ? -4.237 -8.301 -2.481 1.00 96.25 130 LEU A N 1
ATOM 999 C CA . LEU A 1 130 ? -4.233 -8.995 -1.196 1.00 96.25 130 LEU A CA 1
ATOM 1000 C C . LEU A 1 130 ? -5.402 -8.533 -0.326 1.00 96.25 130 LEU A C 1
ATOM 1002 O O . LEU A 1 130 ? -5.828 -7.378 -0.390 1.00 96.25 130 LEU A O 1
ATOM 1006 N N . GLY A 1 131 ? -5.878 -9.428 0.535 1.00 91.88 131 GLY A N 1
ATOM 1007 C CA . GLY A 1 131 ? -7.017 -9.169 1.413 1.00 91.88 131 GLY A CA 1
ATOM 1008 C C . GLY A 1 131 ? -8.353 -9.424 0.719 1.00 91.88 131 GLY A C 1
ATOM 1009 O O . GLY A 1 131 ? -8.454 -10.267 -0.173 1.00 91.88 131 GLY A O 1
ATOM 1010 N N . LYS A 1 132 ? -9.405 -8.727 1.161 1.00 81.00 132 LYS A N 1
ATOM 1011 C CA . LYS A 1 132 ? -10.729 -8.839 0.530 1.00 81.00 132 LYS A CA 1
ATOM 1012 C C . LYS A 1 132 ? -10.655 -8.303 -0.902 1.00 81.00 132 LYS A C 1
ATOM 1014 O O . LYS A 1 132 ? -9.979 -7.304 -1.141 1.00 81.00 132 LYS A O 1
ATOM 1019 N N . THR A 1 133 ? -11.397 -8.919 -1.825 1.00 81.06 133 THR A N 1
ATOM 1020 C CA . THR A 1 133 ? -11.578 -8.378 -3.178 1.00 81.06 133 THR A CA 1
ATOM 1021 C C . THR A 1 133 ? -12.049 -6.925 -3.075 1.00 81.06 133 THR A C 1
ATOM 1023 O O . THR A 1 133 ? -13.110 -6.680 -2.4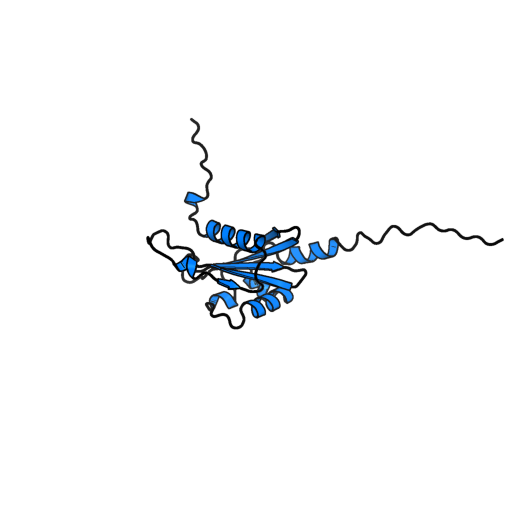91 1.00 81.06 133 THR A O 1
ATOM 1026 N N . PRO A 1 134 ? -11.273 -5.954 -3.581 1.00 83.88 134 PRO A N 1
ATOM 1027 C CA . PRO A 1 134 ? -11.624 -4.554 -3.425 1.00 83.88 134 PRO A CA 1
ATOM 1028 C C . PRO A 1 134 ? -12.848 -4.187 -4.258 1.00 83.88 134 PRO A C 1
ATOM 1030 O O . PRO A 1 134 ? -13.037 -4.679 -5.370 1.00 83.88 134 PRO A O 1
ATOM 1033 N N . ALA A 1 135 ? -13.643 -3.245 -3.750 1.00 89.38 135 ALA A N 1
ATOM 1034 C CA . ALA A 1 135 ? -14.543 -2.482 -4.604 1.00 89.38 135 ALA A CA 1
ATOM 1035 C C . ALA A 1 135 ? -13.725 -1.752 -5.682 1.00 89.38 135 ALA A C 1
ATOM 1037 O O . ALA A 1 135 ? -12.604 -1.312 -5.410 1.00 89.38 135 ALA A O 1
ATOM 1038 N N . LYS A 1 136 ? -14.310 -1.574 -6.875 1.00 93.00 136 LYS A N 1
ATOM 1039 C CA . LYS A 1 136 ? -13.626 -0.991 -8.043 1.00 93.00 136 LYS A CA 1
ATOM 1040 C C . LYS A 1 136 ? -12.888 0.313 -7.713 1.00 93.00 136 LYS A C 1
ATOM 1042 O O . LYS A 1 136 ? -11.752 0.505 -8.124 1.00 93.00 136 LYS A O 1
ATOM 1047 N N . GLU A 1 137 ? -13.507 1.180 -6.921 1.00 94.56 137 GLU A N 1
ATOM 1048 C CA . GLU A 1 137 ? -12.922 2.458 -6.513 1.00 94.56 137 GLU A CA 1
ATOM 1049 C C . GLU A 1 137 ? -11.603 2.298 -5.736 1.00 94.56 137 GLU A C 1
ATOM 1051 O O . GLU A 1 137 ? -10.637 3.007 -6.006 1.00 94.56 137 GLU A O 1
ATOM 1056 N N . ARG A 1 138 ? -11.521 1.329 -4.812 1.00 94.94 138 ARG A N 1
ATOM 1057 C CA . ARG A 1 138 ? -10.298 1.061 -4.037 1.00 94.94 138 ARG A CA 1
ATOM 1058 C C . ARG 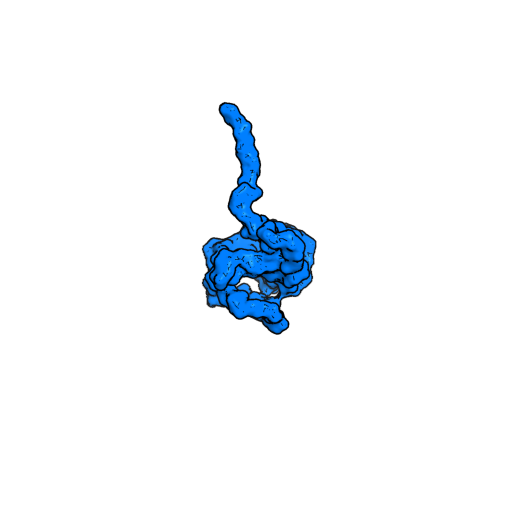A 1 138 ? -9.200 0.466 -4.918 1.00 94.94 138 ARG A C 1
ATOM 1060 O O . ARG A 1 138 ? -8.037 0.832 -4.756 1.00 94.94 138 ARG A O 1
ATOM 1067 N N . SER A 1 139 ? -9.557 -0.421 -5.853 1.00 95.31 139 SER A N 1
ATOM 1068 C CA . SER A 1 139 ? -8.584 -0.967 -6.807 1.00 95.31 139 SER A CA 1
ATOM 1069 C C . SER A 1 139 ? -8.075 0.090 -7.781 1.00 95.31 139 SER A C 1
ATOM 1071 O O . SER A 1 139 ? -6.870 0.187 -7.987 1.00 95.31 139 SER A O 1
ATOM 1073 N N . ASP A 1 140 ? -8.960 0.923 -8.332 1.00 96.69 140 ASP A N 1
ATOM 1074 C CA . ASP A 1 140 ? -8.567 2.003 -9.239 1.00 96.69 140 ASP A CA 1
ATOM 1075 C C . ASP A 1 140 ? -7.642 2.991 -8.520 1.00 96.69 140 ASP A C 1
ATOM 1077 O O . ASP A 1 140 ? -6.606 3.380 -9.056 1.00 96.69 140 ASP A O 1
ATOM 1081 N N . PHE A 1 141 ? -7.983 3.363 -7.282 1.00 97.56 141 PHE A N 1
ATOM 1082 C CA . PHE A 1 141 ? -7.164 4.256 -6.470 1.00 97.56 141 PHE A CA 1
ATOM 1083 C C . PHE A 1 141 ? -5.754 3.696 -6.243 1.00 97.56 141 PHE A C 1
ATOM 1085 O O . PHE A 1 141 ? -4.772 4.395 -6.497 1.00 97.56 141 PHE A O 1
ATOM 1092 N N . LEU A 1 142 ? -5.638 2.441 -5.789 1.00 97.62 142 LEU A N 1
ATOM 1093 C CA . LEU A 1 142 ? -4.338 1.829 -5.509 1.00 97.62 142 LEU A CA 1
ATOM 1094 C C . LEU A 1 142 ? -3.502 1.621 -6.773 1.00 97.62 142 LEU A C 1
ATOM 1096 O O . LEU A 1 142 ? -2.302 1.885 -6.743 1.00 97.62 142 LEU A O 1
ATOM 1100 N N . LEU A 1 143 ? -4.123 1.210 -7.881 1.00 96.50 143 LEU A N 1
ATOM 1101 C CA . LEU A 1 143 ? -3.436 1.076 -9.164 1.00 96.50 143 LEU A CA 1
ATOM 1102 C C . LEU A 1 143 ? -2.910 2.430 -9.651 1.00 96.50 143 LEU A C 1
ATOM 1104 O O . LEU A 1 143 ? -1.736 2.546 -9.989 1.00 96.50 143 LEU A O 1
ATOM 1108 N N . ASN A 1 144 ? -3.747 3.470 -9.631 1.00 96.81 144 ASN A N 1
ATOM 1109 C CA . ASN A 1 144 ? -3.341 4.811 -10.049 1.00 96.81 144 ASN A CA 1
ATOM 1110 C C . ASN A 1 144 ? -2.238 5.378 -9.152 1.00 96.81 144 ASN A C 1
ATOM 1112 O O . ASN A 1 144 ? -1.304 6.001 -9.654 1.00 96.81 144 ASN A O 1
ATOM 1116 N N . ARG A 1 145 ? -2.311 5.147 -7.833 1.00 97.00 145 ARG A N 1
ATOM 1117 C CA . ARG A 1 145 ? -1.248 5.557 -6.909 1.00 97.00 145 ARG A CA 1
ATOM 1118 C C . ARG A 1 145 ? 0.064 4.837 -7.219 1.00 97.00 145 ARG A C 1
ATOM 1120 O O . ARG A 1 145 ? 1.099 5.489 -7.291 1.00 97.00 145 ARG A O 1
ATOM 1127 N N . ALA A 1 146 ? 0.007 3.527 -7.444 1.00 95.94 146 ALA A N 1
ATOM 1128 C CA . ALA A 1 146 ? 1.173 2.716 -7.766 1.00 95.94 146 ALA A CA 1
ATOM 1129 C C . ALA A 1 146 ? 1.851 3.151 -9.071 1.00 95.94 146 ALA A C 1
ATOM 1131 O O . ALA A 1 146 ? 3.066 3.334 -9.099 1.00 95.94 146 ALA A O 1
ATOM 1132 N N . LEU A 1 147 ? 1.058 3.385 -10.121 1.00 93.88 147 LEU A N 1
ATOM 1133 C CA . LEU A 1 147 ? 1.548 3.896 -11.400 1.00 93.88 147 LEU A CA 1
ATOM 1134 C C . LEU A 1 147 ? 2.174 5.281 -11.241 1.00 93.88 147 LEU A C 1
ATOM 1136 O O . LEU A 1 147 ? 3.292 5.491 -11.694 1.00 93.88 147 LEU A O 1
ATOM 1140 N N . LYS A 1 148 ? 1.496 6.201 -10.544 1.00 92.94 148 LYS A N 1
ATOM 1141 C CA . LYS A 1 148 ? 2.012 7.553 -10.306 1.00 92.94 148 LYS A CA 1
ATOM 1142 C C . LYS A 1 148 ? 3.368 7.516 -9.612 1.00 92.94 148 LYS A C 1
ATOM 1144 O O . LYS A 1 148 ? 4.298 8.153 -10.087 1.00 92.94 148 LYS A O 1
ATOM 1149 N N . ASP A 1 149 ? 3.483 6.778 -8.512 1.00 91.25 149 ASP A N 1
ATOM 1150 C CA . ASP A 1 149 ? 4.714 6.757 -7.722 1.00 91.25 149 ASP A CA 1
ATOM 1151 C C . ASP A 1 149 ? 5.875 6.044 -8.449 1.00 91.25 149 ASP A C 1
ATOM 1153 O O . ASP A 1 149 ? 7.028 6.201 -8.046 1.00 91.25 149 ASP A O 1
ATOM 1157 N N . ALA A 1 150 ? 5.582 5.218 -9.458 1.00 87.38 150 ALA A N 1
ATOM 1158 C CA . ALA A 1 150 ? 6.574 4.532 -10.285 1.00 87.38 150 ALA A CA 1
ATOM 1159 C C . ALA A 1 150 ? 7.093 5.379 -11.456 1.00 87.38 150 ALA A C 1
ATOM 1161 O O . ALA A 1 150 ? 8.125 5.041 -12.032 1.00 87.38 150 ALA A O 1
ATOM 1162 N N . MET A 1 151 ? 6.404 6.465 -11.814 1.00 80.50 151 MET A N 1
ATOM 1163 C CA . MET A 1 151 ? 6.884 7.378 -12.848 1.00 80.50 151 MET A CA 1
ATOM 1164 C C . MET A 1 151 ? 8.051 8.226 -12.313 1.00 80.50 151 MET A C 1
ATOM 1166 O O . MET A 1 151 ? 7.973 8.709 -11.180 1.00 80.50 151 MET A O 1
ATOM 1170 N N . PRO A 1 152 ? 9.114 8.450 -13.104 1.00 68.31 152 PRO A N 1
ATOM 1171 C CA . PRO A 1 152 ? 10.185 9.369 -12.734 1.00 68.31 152 PRO A CA 1
ATOM 1172 C C . PRO A 1 152 ? 9.656 10.809 -12.604 1.00 68.31 152 PRO A C 1
ATOM 1174 O O . PRO A 1 152 ? 8.760 11.229 -13.340 1.00 68.31 152 PRO A O 1
ATOM 1177 N N . GLU A 1 153 ? 10.224 11.588 -11.677 1.00 58.25 153 GLU A N 1
ATOM 1178 C CA . GLU A 1 153 ? 9.765 12.947 -11.323 1.00 58.25 153 GLU A CA 1
ATOM 1179 C C . GLU A 1 153 ? 9.691 13.914 -12.524 1.00 58.25 153 GLU A C 1
ATOM 1181 O O . GLU A 1 153 ? 8.881 14.842 -12.536 1.00 58.25 153 GLU A O 1
ATOM 1186 N N . THR A 1 154 ? 10.478 13.672 -13.576 1.00 51.81 154 THR A N 1
ATOM 1187 C CA . THR A 1 154 ? 10.492 14.451 -14.824 1.00 51.81 154 THR A CA 1
ATOM 1188 C C . THR A 1 154 ? 9.209 14.348 -15.655 1.00 51.81 154 THR A C 1
ATOM 1190 O O . THR A 1 154 ? 8.952 15.238 -16.461 1.00 51.81 154 THR A O 1
ATOM 1193 N N . GLU A 1 155 ? 8.377 13.324 -15.455 1.00 52.72 155 GLU A N 1
ATOM 1194 C CA . GLU A 1 155 ? 7.083 13.170 -16.145 1.00 52.72 155 GLU A CA 1
ATOM 1195 C C . GLU A 1 155 ? 5.879 13.576 -15.274 1.00 52.72 155 GLU A C 1
ATOM 1197 O O . GLU A 1 155 ? 4.739 13.583 -15.739 1.00 52.72 155 GLU A O 1
ATOM 1202 N N . GLN A 1 156 ? 6.110 13.945 -14.010 1.00 50.59 156 GLN A N 1
ATOM 1203 C CA . GLN A 1 156 ? 5.056 14.295 -13.049 1.00 50.59 156 GLN A CA 1
ATOM 1204 C C . GLN A 1 156 ? 4.743 15.802 -12.998 1.00 50.59 156 GLN A C 1
ATOM 1206 O O . GLN A 1 156 ? 3.800 16.213 -12.314 1.00 50.59 156 GLN A O 1
ATOM 1211 N N . GLN A 1 157 ? 5.492 16.640 -13.722 1.00 38.34 157 GLN A N 1
ATOM 1212 C CA . GLN A 1 157 ? 5.181 18.061 -13.876 1.00 38.34 157 GLN A CA 1
ATOM 1213 C C . GLN A 1 157 ? 4.122 18.263 -14.971 1.00 38.34 157 GLN A C 1
ATOM 1215 O O . GLN A 1 157 ? 4.360 17.891 -16.122 1.00 38.34 157 GLN A O 1
ATOM 1220 N N . PRO A 1 158 ? 2.970 18.907 -14.683 1.00 44.84 158 PRO A N 1
ATOM 1221 C CA . PRO A 1 158 ? 2.158 19.440 -15.763 1.00 44.84 158 PRO A CA 1
ATOM 1222 C C . PRO A 1 158 ? 3.028 20.450 -16.502 1.00 44.84 158 PRO A C 1
ATOM 1224 O O . PRO A 1 158 ? 3.700 21.255 -15.858 1.00 44.84 158 PRO A O 1
ATOM 1227 N N . ALA A 1 159 ? 3.021 20.386 -17.833 1.00 49.56 159 ALA A N 1
ATOM 1228 C CA . ALA A 1 159 ? 3.679 21.348 -18.701 1.00 49.56 159 ALA A CA 1
ATOM 1229 C C . ALA A 1 159 ? 3.384 22.773 -18.208 1.00 49.56 159 ALA A C 1
ATOM 1231 O O . ALA A 1 159 ? 2.329 23.345 -18.498 1.00 49.56 159 ALA A O 1
ATOM 1232 N N . VAL A 1 160 ? 4.310 23.349 -17.437 1.00 50.50 160 VAL A N 1
ATOM 1233 C CA . VAL A 1 160 ? 4.331 24.781 -17.189 1.00 50.50 160 VAL A CA 1
ATOM 1234 C C . VAL A 1 160 ? 4.683 25.346 -18.545 1.00 50.50 160 VAL A C 1
ATOM 1236 O O . VAL A 1 160 ? 5.832 25.303 -18.980 1.00 50.50 160 VAL A O 1
ATOM 1239 N N . LYS A 1 161 ? 3.627 25.753 -19.255 1.00 44.47 161 LYS A N 1
ATOM 1240 C CA . LYS A 1 161 ? 3.679 26.567 -20.457 1.00 44.47 161 LYS A CA 1
ATOM 1241 C C . LYS A 1 161 ? 4.825 27.555 -20.297 1.00 44.47 161 LYS A C 1
ATOM 1243 O O . LYS A 1 161 ? 4.733 28.491 -19.506 1.00 44.47 161 LYS A O 1
ATOM 1248 N N . ALA A 1 162 ? 5.870 27.337 -21.085 1.00 50.28 162 ALA A N 1
ATOM 1249 C CA . ALA A 1 162 ? 6.700 28.416 -21.560 1.00 50.28 162 ALA A CA 1
ATOM 1250 C C . ALA A 1 162 ? 5.748 29.482 -22.123 1.00 50.28 162 ALA A C 1
ATOM 1252 O O . ALA A 1 162 ? 5.045 29.252 -23.108 1.00 50.28 162 ALA A O 1
ATOM 1253 N N . ALA A 1 163 ? 5.652 30.602 -21.424 1.00 48.22 163 ALA A N 1
ATOM 1254 C CA . ALA A 1 163 ? 5.039 31.815 -21.917 1.00 48.22 163 ALA A CA 1
ATOM 1255 C C . ALA A 1 163 ? 6.098 32.905 -21.754 1.00 48.22 163 ALA A C 1
ATOM 1257 O O . ALA A 1 163 ? 6.340 33.349 -20.638 1.00 48.22 163 ALA A O 1
ATOM 1258 N N . ASN A 1 164 ? 6.745 33.178 -22.893 1.00 43.53 164 ASN A N 1
ATOM 1259 C CA . ASN A 1 164 ? 7.442 34.387 -23.346 1.00 43.53 164 ASN A CA 1
ATOM 1260 C C . ASN A 1 164 ? 8.075 35.317 -22.308 1.00 43.53 164 ASN A C 1
ATOM 1262 O O . ASN A 1 164 ? 7.318 35.998 -21.583 1.00 43.53 164 ASN A O 1
#

Organism: NCBI:txid2954365

Radius of gyration: 21.53 Å; Cα contacts (8 Å, |Δi|>4): 227; chains: 1; bounding box: 72×52×64 Å

Mean predicted aligned error: 9.7 Å